Protein AF-A0A349WDA1-F1 (afdb_monomer_lite)

pLDDT: mean 86.23, std 18.0, range [32.66, 98.5]

Structure (mmCIF, N/CA/C/O backbone):
data_AF-A0A349WDA1-F1
#
_entry.id   AF-A0A349WDA1-F1
#
loop_
_atom_site.group_PDB
_atom_site.id
_atom_site.type_symbol
_atom_site.label_atom_id
_atom_site.label_alt_id
_atom_site.label_comp_id
_atom_site.label_asym_id
_atom_site.label_entity_id
_atom_site.label_seq_id
_atom_site.pdbx_PDB_ins_code
_atom_site.Cartn_x
_atom_site.Cartn_y
_atom_site.Cartn_z
_atom_site.occupancy
_atom_site.B_iso_or_equiv
_atom_site.auth_seq_id
_atom_site.auth_comp_id
_atom_site.auth_asym_id
_atom_site.auth_atom_id
_atom_site.pdbx_PDB_model_num
ATOM 1 N N . LEU A 1 1 ? 15.935 2.882 6.895 1.00 59.91 1 LEU A N 1
ATOM 2 C CA . LEU A 1 1 ? 15.513 3.673 8.078 1.00 59.91 1 LEU A CA 1
ATOM 3 C C . LEU A 1 1 ? 14.303 4.567 7.780 1.00 59.91 1 LEU A C 1
ATOM 5 O O . LEU A 1 1 ? 13.307 4.404 8.461 1.00 59.91 1 LEU A O 1
ATOM 9 N N . ARG A 1 2 ? 14.314 5.418 6.739 1.00 85.56 2 ARG A N 1
ATOM 10 C CA . ARG A 1 2 ? 13.204 6.365 6.470 1.00 85.56 2 ARG A CA 1
ATOM 11 C C . ARG A 1 2 ? 11.835 5.731 6.160 1.00 85.56 2 ARG A C 1
ATOM 13 O O . ARG A 1 2 ? 10.860 6.127 6.776 1.00 85.56 2 ARG A O 1
ATOM 20 N N . ALA A 1 3 ? 11.764 4.708 5.302 1.00 89.81 3 ALA A N 1
ATOM 21 C CA . ALA A 1 3 ? 10.485 4.066 4.950 1.00 89.81 3 ALA A CA 1
ATOM 22 C C . ALA A 1 3 ? 9.739 3.473 6.162 1.00 89.81 3 ALA A C 1
ATOM 24 O O . ALA A 1 3 ? 8.519 3.549 6.237 1.00 89.81 3 ALA A O 1
ATOM 25 N N . ALA A 1 4 ? 10.474 2.926 7.137 1.00 92.00 4 ALA A N 1
ATOM 26 C CA . ALA A 1 4 ? 9.880 2.438 8.380 1.00 92.00 4 ALA A CA 1
ATOM 27 C C . ALA A 1 4 ? 9.304 3.593 9.214 1.00 92.00 4 ALA A C 1
ATOM 29 O O . ALA A 1 4 ? 8.180 3.498 9.686 1.00 92.00 4 ALA A O 1
ATOM 30 N N . THR A 1 5 ? 10.037 4.706 9.341 1.00 94.50 5 THR A N 1
ATOM 31 C CA . THR A 1 5 ? 9.543 5.920 10.008 1.00 94.50 5 THR A CA 1
ATOM 32 C C . THR A 1 5 ? 8.278 6.458 9.341 1.00 94.50 5 THR A C 1
ATOM 34 O O . THR A 1 5 ? 7.326 6.807 10.032 1.00 94.50 5 THR A O 1
ATOM 37 N N . ASP A 1 6 ? 8.247 6.498 8.012 1.00 95.56 6 ASP A N 1
ATOM 38 C CA . ASP A 1 6 ? 7.094 6.978 7.254 1.00 95.56 6 ASP A CA 1
ATOM 39 C C . ASP A 1 6 ? 5.882 6.049 7.392 1.00 95.56 6 ASP A C 1
ATOM 41 O O . ASP A 1 6 ? 4.778 6.531 7.636 1.00 95.56 6 ASP A O 1
ATOM 45 N N . LEU A 1 7 ? 6.084 4.727 7.349 1.00 96.25 7 LEU A N 1
ATOM 46 C CA . LEU A 1 7 ? 5.030 3.758 7.654 1.00 96.25 7 LEU A CA 1
ATOM 47 C C . LEU A 1 7 ? 4.471 3.960 9.068 1.00 96.25 7 LEU A C 1
ATOM 49 O O . LEU A 1 7 ? 3.258 4.016 9.243 1.00 96.25 7 LEU A O 1
ATOM 53 N N . THR A 1 8 ? 5.337 4.127 10.071 1.00 96.44 8 THR A N 1
ATOM 54 C CA . THR A 1 8 ? 4.906 4.391 11.450 1.00 96.44 8 THR A CA 1
ATOM 55 C C . THR A 1 8 ? 4.069 5.665 11.543 1.00 96.44 8 THR A C 1
ATOM 57 O O . THR A 1 8 ? 3.022 5.659 12.182 1.00 96.44 8 THR A O 1
ATOM 60 N N . ARG A 1 9 ? 4.484 6.751 10.881 1.00 96.62 9 ARG A N 1
ATOM 61 C CA . ARG A 1 9 ? 3.733 8.018 10.866 1.00 96.62 9 ARG A CA 1
ATOM 62 C C . ARG A 1 9 ? 2.354 7.857 10.229 1.00 96.62 9 ARG A C 1
ATOM 64 O O . ARG A 1 9 ? 1.383 8.370 10.779 1.00 96.62 9 ARG A O 1
ATOM 71 N N . ILE A 1 10 ? 2.267 7.115 9.123 1.00 97.25 10 ILE A N 1
ATOM 72 C CA . ILE A 1 10 ? 0.991 6.784 8.474 1.00 97.25 10 ILE A CA 1
ATOM 73 C C . ILE A 1 10 ? 0.090 6.025 9.454 1.00 97.25 10 ILE A C 1
ATOM 75 O O . ILE A 1 10 ? -1.030 6.453 9.704 1.00 97.25 10 ILE A O 1
ATOM 79 N N . LEU A 1 11 ? 0.586 4.948 10.069 1.00 96.62 11 LEU A N 1
ATOM 80 C CA . LEU A 1 11 ? -0.205 4.142 11.005 1.00 96.62 11 LEU A CA 1
ATOM 81 C C . LEU A 1 11 ? -0.662 4.941 12.236 1.00 96.62 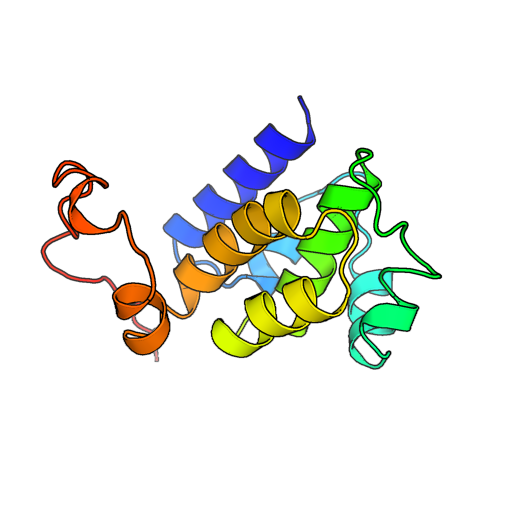11 LEU A C 1
ATOM 83 O O . LEU A 1 11 ? -1.770 4.723 12.715 1.00 96.62 11 LEU A O 1
ATOM 87 N N . ILE A 1 12 ? 0.142 5.897 12.716 1.00 96.06 12 ILE A N 1
ATOM 88 C CA . ILE A 1 12 ? -0.257 6.806 13.801 1.00 96.06 12 ILE A CA 1
ATOM 89 C C . ILE A 1 12 ? -1.432 7.695 13.371 1.00 96.06 12 ILE A C 1
ATOM 91 O O . ILE A 1 12 ? -2.411 7.784 14.109 1.00 96.06 12 ILE A O 1
ATOM 95 N N . HIS A 1 13 ? -1.380 8.314 12.186 1.00 95.69 13 HIS A N 1
ATOM 96 C CA . HIS A 1 13 ? -2.502 9.116 11.671 1.00 95.69 13 HIS A CA 1
ATOM 97 C C . HIS A 1 13 ? -3.787 8.284 11.568 1.00 95.69 13 HIS A C 1
ATOM 99 O O . HIS A 1 13 ? -4.834 8.689 12.068 1.00 95.69 13 HIS A O 1
ATOM 105 N N . LEU A 1 14 ? -3.684 7.076 11.012 1.00 95.81 14 LEU A N 1
ATOM 106 C CA . LEU A 1 14 ? -4.819 6.163 10.866 1.00 95.81 14 LEU A CA 1
ATOM 107 C C . LEU A 1 14 ? -5.379 5.718 12.222 1.00 95.81 14 LEU A C 1
ATOM 109 O O . LEU A 1 14 ? -6.591 5.633 12.393 1.00 95.81 14 LEU A O 1
ATOM 113 N N . SER A 1 15 ? -4.514 5.494 13.216 1.00 93.75 15 SER A N 1
ATOM 114 C CA . SER A 1 15 ? -4.948 5.161 14.580 1.00 93.75 15 SER A CA 1
ATOM 115 C C . SER A 1 15 ? -5.711 6.297 15.269 1.00 93.75 15 SER A C 1
ATOM 117 O O . SER A 1 15 ? -6.543 6.033 16.133 1.00 93.75 15 SER A O 1
ATOM 119 N N . ASN A 1 16 ? -5.478 7.545 14.849 1.00 92.94 16 ASN A N 1
ATOM 120 C CA . ASN A 1 16 ? -6.207 8.723 15.320 1.00 92.94 16 ASN A CA 1
ATOM 121 C C . ASN A 1 16 ? -7.510 8.974 14.538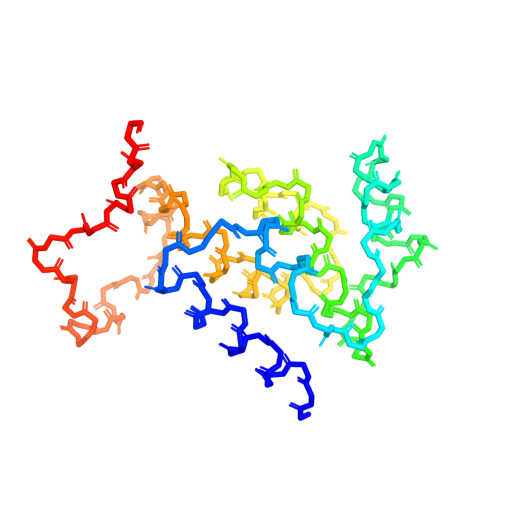 1.00 92.94 16 ASN A C 1
ATOM 123 O O . ASN A 1 16 ? -8.206 9.949 14.811 1.00 92.94 16 ASN A O 1
ATOM 127 N N . GLY A 1 17 ? -7.851 8.098 13.587 1.00 90.75 17 GLY A N 1
ATOM 128 C CA . GLY A 1 17 ? -9.094 8.141 12.823 1.00 90.75 17 GLY A CA 1
ATOM 129 C C . GLY A 1 17 ? -9.038 8.926 11.516 1.00 90.75 17 GLY A C 1
ATOM 130 O O . GLY A 1 17 ? -10.086 9.118 10.907 1.00 90.75 17 GLY A O 1
ATOM 131 N N . SER A 1 18 ? -7.855 9.360 11.071 1.00 94.94 18 SER A N 1
ATOM 132 C CA . SER A 1 18 ? -7.695 9.949 9.738 1.00 94.94 18 SER A CA 1
ATOM 133 C C . SER A 1 18 ? -7.929 8.909 8.642 1.00 94.94 18 SER A C 1
ATOM 135 O O . SER A 1 18 ? -7.569 7.739 8.784 1.00 94.94 18 SER A O 1
ATOM 137 N N . GLU A 1 19 ? -8.470 9.350 7.510 1.00 96.31 19 GLU A N 1
ATOM 138 C CA . GLU A 1 19 ? -8.630 8.499 6.329 1.00 96.31 19 GLU A CA 1
ATOM 139 C C . GLU A 1 19 ? -7.273 8.286 5.631 1.00 96.31 19 GLU A C 1
ATOM 141 O O . GLU A 1 19 ? -6.359 9.114 5.725 1.00 96.31 19 GLU A O 1
ATOM 146 N N . ILE A 1 20 ? -7.114 7.194 4.876 1.00 97.38 20 ILE A N 1
ATOM 147 C CA . ILE A 1 20 ? -5.843 6.862 4.201 1.00 97.38 20 ILE A CA 1
ATOM 148 C C . ILE A 1 20 ? -5.384 7.967 3.248 1.00 97.38 20 ILE A C 1
ATOM 150 O O . ILE A 1 20 ? -4.228 8.392 3.292 1.00 97.38 20 ILE A O 1
ATOM 154 N N . ARG A 1 21 ? -6.272 8.456 2.375 1.00 96.44 21 ARG A N 1
ATOM 155 C CA . ARG A 1 21 ? -5.907 9.474 1.373 1.00 96.44 21 ARG A CA 1
ATOM 156 C C . ARG A 1 21 ? -5.588 10.827 2.001 1.00 96.44 21 ARG A C 1
ATOM 158 O O . ARG A 1 21 ? -4.720 11.531 1.486 1.00 96.44 21 ARG A O 1
ATOM 165 N N . GLU A 1 22 ? -6.261 11.165 3.095 1.00 96.19 22 GLU A N 1
ATOM 166 C CA . GLU A 1 22 ? -5.975 12.350 3.907 1.00 96.19 22 GLU A CA 1
ATOM 167 C C . GLU A 1 22 ? -4.599 12.216 4.568 1.00 96.19 22 GLU A C 1
ATOM 169 O O . GLU A 1 22 ? -3.722 13.041 4.333 1.00 96.19 22 GLU A O 1
ATOM 174 N N . SER A 1 23 ? -4.344 11.096 5.248 1.00 96.19 23 SER A N 1
ATOM 175 C CA . SER A 1 23 ? -3.063 10.810 5.908 1.00 96.19 23 SER A CA 1
ATOM 176 C C . SER A 1 23 ? -1.876 10.893 4.944 1.00 96.19 23 SER A C 1
ATOM 178 O O . SER A 1 23 ? -0.850 11.490 5.262 1.00 96.19 23 SER A O 1
ATOM 180 N N . LEU A 1 24 ? -2.007 10.330 3.737 1.00 95.62 24 LEU A N 1
ATOM 181 C CA . LEU A 1 24 ? -0.971 10.433 2.703 1.00 95.62 24 LEU A CA 1
ATOM 182 C C . LEU A 1 24 ? -0.827 11.853 2.141 1.00 95.62 24 LEU A C 1
ATOM 184 O O . LEU A 1 24 ? 0.237 12.182 1.618 1.00 95.62 24 LEU A O 1
ATOM 188 N N . SER A 1 25 ? -1.881 12.669 2.214 1.00 94.81 25 SER A N 1
ATOM 189 C CA . SER A 1 25 ? -1.861 14.055 1.748 1.00 94.81 25 SER A CA 1
ATOM 190 C C . SER A 1 25 ? -1.194 15.004 2.738 1.00 94.81 25 SER A C 1
ATOM 192 O O . SER A 1 25 ? -0.442 15.883 2.317 1.00 94.81 25 SER A O 1
ATOM 194 N N . ASP A 1 26 ? -1.424 14.788 4.030 1.00 94.62 26 ASP A N 1
ATOM 195 C CA . ASP A 1 26 ? -0.905 15.637 5.104 1.00 94.62 26 ASP A CA 1
ATOM 196 C C . ASP A 1 26 ? 0.547 15.311 5.456 1.00 94.62 26 ASP A C 1
ATOM 198 O O . ASP A 1 26 ? 1.330 16.174 5.866 1.00 94.62 26 ASP A O 1
ATOM 202 N N . LEU A 1 27 ? 0.939 14.047 5.292 1.00 93.88 27 LEU A N 1
ATOM 203 C CA . LEU A 1 27 ? 2.298 13.617 5.563 1.00 93.88 27 LEU A CA 1
ATOM 204 C C . LEU A 1 27 ? 3.232 14.003 4.413 1.00 93.88 27 LEU A C 1
ATOM 206 O O . LEU A 1 27 ? 3.090 13.572 3.272 1.00 93.88 27 LEU A O 1
ATOM 210 N N . SER A 1 28 ? 4.291 14.743 4.745 1.00 90.44 28 SER A N 1
ATOM 211 C CA . SER A 1 28 ? 5.450 14.857 3.858 1.00 90.44 28 SER A CA 1
ATOM 212 C C . SER A 1 28 ? 6.198 13.521 3.833 1.00 90.44 28 SER A C 1
ATOM 214 O O . SER A 1 28 ? 6.865 13.155 4.811 1.00 90.44 28 SER A O 1
ATOM 216 N N . LEU A 1 29 ? 6.030 12.795 2.724 1.00 91.25 29 LEU A N 1
ATOM 217 C CA . LEU A 1 29 ? 6.618 11.486 2.438 1.00 91.25 29 LEU A CA 1
ATOM 218 C C . LEU A 1 29 ? 7.656 11.629 1.306 1.00 91.25 29 LEU A C 1
ATOM 220 O O . LEU A 1 29 ? 7.288 11.703 0.128 1.00 91.25 29 LEU A O 1
ATOM 224 N N . PRO A 1 30 ? 8.963 11.707 1.617 1.00 87.81 30 PRO A N 1
ATOM 225 C CA . PRO A 1 30 ? 10.001 11.895 0.608 1.00 87.81 30 PRO A CA 1
ATOM 226 C C . PRO A 1 30 ? 9.971 10.811 -0.478 1.00 87.81 30 PRO A C 1
ATOM 228 O O . PRO A 1 30 ? 9.931 9.619 -0.187 1.00 87.81 30 PRO A O 1
ATOM 231 N N . GLY A 1 31 ? 10.020 11.225 -1.746 1.00 86.88 31 GLY A N 1
ATOM 232 C CA . GLY A 1 31 ? 9.958 10.310 -2.893 1.00 86.88 31 GLY A CA 1
ATOM 233 C C . GLY A 1 31 ? 8.539 9.898 -3.304 1.00 86.88 31 GLY A C 1
ATOM 234 O O . GLY A 1 31 ? 8.368 9.285 -4.357 1.00 86.88 31 GLY A O 1
ATOM 235 N N . VAL A 1 32 ? 7.515 10.296 -2.545 1.00 91.81 32 VAL A N 1
ATOM 236 C CA . VAL A 1 32 ? 6.107 10.055 -2.869 1.00 91.81 32 VAL A CA 1
ATOM 237 C C . VAL A 1 32 ? 5.494 11.331 -3.430 1.00 91.81 32 VAL A C 1
ATOM 239 O O . VAL A 1 32 ? 5.574 12.402 -2.839 1.00 91.81 32 VAL A O 1
ATOM 242 N N . SER A 1 33 ? 4.871 11.229 -4.602 1.00 94.31 33 SER A N 1
ATOM 243 C CA . SER A 1 33 ? 4.181 12.353 -5.236 1.00 94.31 33 SER A CA 1
ATOM 244 C C . SER A 1 33 ? 2.706 12.023 -5.403 1.00 94.31 33 SER A C 1
ATOM 246 O O . SER A 1 33 ? 2.347 11.208 -6.251 1.00 94.31 33 SER A O 1
ATOM 248 N N . LEU A 1 34 ? 1.841 12.709 -4.656 1.00 94.56 34 LEU A N 1
ATOM 249 C CA . LEU A 1 34 ? 0.385 12.534 -4.739 1.00 94.56 34 LEU A CA 1
ATOM 250 C C . LEU A 1 34 ? -0.156 12.792 -6.143 1.00 94.56 34 LEU A C 1
ATOM 252 O O . LEU A 1 34 ? -1.056 12.100 -6.609 1.00 94.56 34 LEU A O 1
ATOM 256 N N . LYS A 1 35 ? 0.439 13.752 -6.861 1.00 95.25 35 LYS A N 1
ATOM 257 C CA . LYS A 1 35 ? 0.099 14.017 -8.262 1.00 95.25 35 LYS A CA 1
ATOM 258 C C . LYS A 1 35 ? 0.375 12.797 -9.147 1.00 95.25 35 LYS A C 1
ATOM 260 O O . LYS A 1 35 ? -0.424 12.506 -10.033 1.00 95.25 35 LYS A O 1
ATOM 265 N N . LYS A 1 36 ? 1.482 12.078 -8.910 1.00 95.56 36 LYS A N 1
ATOM 266 C CA . LYS A 1 36 ? 1.772 10.820 -9.614 1.00 95.56 36 LYS A CA 1
ATOM 267 C C . LYS A 1 36 ? 0.785 9.726 -9.208 1.00 95.56 36 LYS A C 1
ATOM 269 O O . LYS A 1 36 ? 0.231 9.104 -10.103 1.00 95.56 36 LYS A O 1
ATOM 274 N N . LEU A 1 37 ? 0.510 9.554 -7.912 1.00 96.38 37 LEU A N 1
ATOM 275 C CA . LEU A 1 37 ? -0.436 8.539 -7.426 1.00 96.38 37 LEU A CA 1
ATOM 276 C C . LEU A 1 37 ? -1.833 8.709 -8.042 1.00 96.38 37 LEU A C 1
ATOM 278 O O . LEU A 1 37 ? -2.351 7.766 -8.630 1.00 96.38 37 LEU A O 1
ATOM 282 N N . ARG A 1 38 ? -2.380 9.933 -8.031 1.00 96.62 38 ARG A N 1
ATOM 283 C CA . ARG A 1 38 ? -3.660 10.261 -8.689 1.00 96.62 38 ARG A CA 1
ATOM 284 C C . ARG A 1 38 ? -3.637 9.983 -10.190 1.00 96.62 38 ARG A C 1
ATOM 286 O O . ARG A 1 38 ? -4.596 9.463 -10.742 1.00 96.62 38 ARG A O 1
ATOM 293 N N . LYS A 1 39 ? -2.534 10.316 -10.871 1.00 96.94 39 LYS A N 1
ATOM 294 C CA . LYS A 1 39 ? -2.390 10.038 -12.309 1.00 96.94 39 LYS A CA 1
ATOM 295 C C . LYS A 1 39 ? -2.356 8.532 -12.596 1.00 96.94 39 LYS A C 1
ATOM 297 O O . LYS A 1 39 ? -2.878 8.093 -13.613 1.00 96.94 39 LYS A O 1
ATOM 302 N N . TRP A 1 40 ? -1.708 7.758 -11.733 1.00 97.44 40 TRP A N 1
ATOM 303 C CA . TRP A 1 40 ? -1.547 6.313 -11.877 1.00 97.44 40 TRP A CA 1
ATOM 304 C C . TRP A 1 40 ? -2.786 5.511 -11.477 1.00 97.44 40 TRP A C 1
ATOM 306 O O . TRP A 1 40 ? -2.896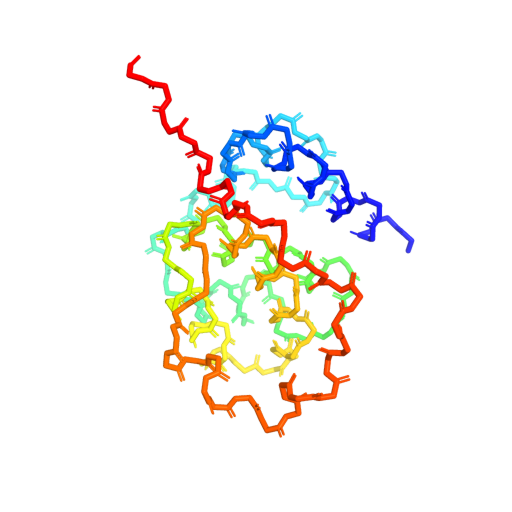 4.349 -11.855 1.00 97.44 40 TRP A O 1
ATOM 316 N N . GLU A 1 41 ? -3.723 6.119 -10.754 1.00 95.06 41 GLU A N 1
ATOM 317 C CA . GLU A 1 41 ? -4.989 5.506 -10.340 1.00 95.06 41 GLU A CA 1
ATOM 318 C C . GLU A 1 41 ? -5.788 4.946 -11.526 1.00 95.06 41 GLU A C 1
ATOM 320 O O . GLU A 1 41 ? -6.368 3.872 -11.423 1.00 95.06 41 GLU A O 1
ATOM 325 N N . GLN A 1 42 ? -5.736 5.628 -12.674 1.00 94.88 42 GLN A N 1
ATOM 326 C CA . GLN A 1 42 ? -6.429 5.238 -13.909 1.00 94.88 42 GLN A CA 1
ATOM 327 C C . GLN A 1 42 ? -5.629 4.268 -14.793 1.00 94.88 42 GLN A C 1
ATOM 329 O O . GLN A 1 42 ? -6.079 3.905 -15.876 1.00 94.88 42 GLN A O 1
ATOM 334 N N . LEU A 1 43 ? -4.417 3.890 -14.383 1.00 97.31 43 LEU A N 1
ATOM 335 C CA . LEU A 1 43 ? -3.571 2.968 -15.136 1.00 97.31 43 LEU A CA 1
ATOM 336 C C . LEU A 1 43 ? -3.697 1.546 -14.593 1.00 97.31 43 LEU A C 1
ATOM 338 O O . LEU A 1 43 ? -3.959 1.338 -13.405 1.00 97.31 43 LEU A O 1
ATOM 342 N N . GLU A 1 44 ? -3.427 0.577 -15.463 1.00 97.31 44 GLU A N 1
ATOM 343 C CA . GLU A 1 44 ? -3.273 -0.826 -15.088 1.00 97.31 44 GLU A CA 1
ATOM 344 C C . GLU A 1 44 ? -2.141 -1.012 -14.073 1.00 97.31 44 GLU A C 1
ATOM 346 O O . GLU A 1 44 ? -1.068 -0.408 -14.189 1.00 97.31 44 GLU A O 1
ATOM 351 N N . ASP A 1 45 ? -2.357 -1.897 -13.098 1.00 97.62 45 ASP A N 1
ATOM 352 C CA . ASP A 1 45 ? -1.436 -2.071 -11.967 1.00 97.62 45 ASP A CA 1
ATOM 353 C C . ASP A 1 45 ? -0.025 -2.448 -12.432 1.00 97.62 45 ASP A C 1
ATOM 355 O O . ASP A 1 45 ? 0.962 -1.936 -11.907 1.00 97.62 45 ASP A O 1
ATOM 359 N N . ARG A 1 46 ? 0.075 -3.297 -13.463 1.00 95.31 46 ARG A N 1
ATOM 360 C CA . ARG A 1 46 ? 1.353 -3.752 -14.029 1.00 95.31 46 ARG A CA 1
ATOM 361 C C . ARG A 1 46 ? 2.072 -2.677 -14.848 1.00 95.31 46 ARG A C 1
ATOM 363 O O . ARG A 1 46 ? 3.295 -2.680 -14.930 1.00 95.31 46 ARG A O 1
ATOM 370 N N . THR A 1 47 ? 1.327 -1.733 -15.421 1.00 96.25 47 THR A N 1
ATOM 371 C CA . THR A 1 47 ? 1.921 -0.567 -16.086 1.00 96.25 47 THR A CA 1
ATOM 372 C C . THR A 1 47 ? 2.550 0.374 -15.063 1.00 96.25 47 THR A C 1
ATOM 374 O O . THR A 1 47 ? 3.571 1.006 -15.333 1.00 96.25 47 THR A O 1
ATOM 377 N N . VAL A 1 48 ? 1.963 0.486 -13.871 1.00 96.56 48 VAL A N 1
ATOM 378 C CA . VAL A 1 48 ? 2.523 1.319 -12.803 1.00 96.56 48 VAL A CA 1
ATOM 379 C C . VAL A 1 48 ? 3.674 0.596 -12.114 1.00 96.56 48 VAL A C 1
ATOM 381 O O . VAL A 1 48 ? 4.787 1.115 -12.078 1.00 96.56 48 VAL A O 1
ATOM 384 N N . VAL A 1 49 ? 3.433 -0.609 -11.609 1.00 94.94 49 VAL A N 1
ATOM 385 C CA . VAL A 1 49 ? 4.426 -1.440 -10.927 1.00 94.94 49 VAL A CA 1
ATOM 386 C C . VAL A 1 49 ? 4.897 -2.523 -11.898 1.00 94.94 49 VAL A C 1
ATOM 388 O O . VAL A 1 49 ? 4.219 -3.520 -12.129 1.00 94.94 49 VAL A O 1
ATOM 391 N N . GLY A 1 50 ? 6.062 -2.291 -12.491 1.00 91.81 50 GLY A N 1
ATOM 392 C CA . GLY A 1 50 ? 6.604 -3.018 -13.634 1.00 91.81 50 GLY A CA 1
ATOM 393 C C . GLY A 1 50 ? 7.339 -2.051 -14.558 1.00 91.81 50 GLY A C 1
ATOM 394 O O . GLY A 1 50 ? 8.558 -2.141 -14.681 1.00 91.81 50 GLY A O 1
ATOM 395 N N . ASP A 1 51 ? 6.611 -1.077 -15.119 1.00 92.31 51 ASP A N 1
ATOM 396 C CA . ASP A 1 51 ? 7.182 -0.132 -16.093 1.00 92.31 51 ASP A CA 1
ATOM 397 C C . ASP A 1 51 ? 7.536 1.241 -15.500 1.00 92.31 51 ASP A C 1
ATOM 399 O O . ASP A 1 51 ? 8.505 1.867 -15.927 1.00 92.31 51 ASP A O 1
ATOM 403 N N . LYS A 1 52 ? 6.719 1.781 -14.578 1.00 92.44 52 LYS A N 1
ATOM 404 C CA . LYS A 1 52 ? 6.938 3.126 -13.994 1.00 92.44 52 LYS A CA 1
ATOM 405 C C . LYS A 1 52 ? 7.700 3.071 -12.674 1.00 92.44 52 LYS A C 1
ATOM 407 O O . LYS A 1 52 ? 8.493 3.967 -12.400 1.00 92.44 52 LYS A O 1
ATOM 412 N N . ILE A 1 53 ? 7.430 2.050 -11.869 1.00 91.94 53 ILE A N 1
ATOM 413 C CA . ILE A 1 53 ? 8.106 1.723 -10.615 1.00 91.94 53 ILE A CA 1
ATOM 414 C C . ILE A 1 53 ? 8.579 0.280 -10.740 1.00 91.94 53 ILE A C 1
ATOM 416 O O . ILE A 1 53 ? 7.813 -0.573 -11.187 1.00 91.94 53 ILE A O 1
ATOM 420 N N . SER A 1 54 ? 9.811 -0.012 -10.334 1.00 85.81 54 SER A N 1
ATOM 421 C CA . SER A 1 54 ? 10.307 -1.388 -10.338 1.00 85.81 54 SER A CA 1
ATOM 422 C C . SER A 1 54 ? 9.442 -2.301 -9.458 1.00 85.81 54 SER A C 1
ATOM 424 O O . SER A 1 54 ? 9.011 -1.916 -8.371 1.00 85.81 54 SER A O 1
ATOM 426 N N . SER A 1 55 ? 9.207 -3.537 -9.906 1.00 83.19 55 SER A N 1
ATOM 427 C CA . SER A 1 55 ? 8.538 -4.567 -9.098 1.00 83.19 55 SER A CA 1
ATOM 428 C C . SER A 1 55 ? 9.470 -5.234 -8.073 1.00 83.19 55 SER A C 1
ATOM 430 O O . SER A 1 55 ? 9.005 -6.072 -7.293 1.00 83.19 55 SER A O 1
ATOM 432 N N . ALA A 1 56 ? 10.762 -4.891 -8.083 1.00 81.94 56 ALA A N 1
ATOM 433 C CA . ALA A 1 56 ? 11.789 -5.456 -7.213 1.00 81.94 56 ALA A CA 1
ATOM 434 C C . ALA A 1 56 ? 11.763 -4.879 -5.782 1.00 81.94 56 ALA A C 1
ATOM 436 O O . ALA A 1 56 ? 11.097 -3.886 -5.493 1.00 81.94 56 ALA A O 1
ATOM 437 N N . CYS A 1 57 ? 12.541 -5.492 -4.887 1.00 77.88 57 CYS A N 1
ATOM 438 C CA . CYS A 1 57 ? 12.584 -5.186 -3.451 1.00 77.88 57 CYS A CA 1
ATOM 439 C C . CYS A 1 57 ? 13.254 -3.852 -3.076 1.00 77.88 57 CYS A C 1
ATOM 441 O O . CYS A 1 57 ? 13.328 -3.523 -1.890 1.00 77.88 57 CYS A O 1
ATOM 443 N N . TYR A 1 58 ? 13.832 -3.111 -4.022 1.00 80.38 58 TYR A N 1
ATOM 444 C CA . TYR A 1 58 ? 14.720 -2.000 -3.681 1.00 80.38 58 TYR A CA 1
ATOM 445 C C . TYR A 1 58 ? 13.950 -0.801 -3.132 1.00 80.38 58 TYR A C 1
ATOM 447 O O . TYR A 1 58 ? 13.004 -0.309 -3.743 1.00 80.38 58 TYR A O 1
ATOM 455 N N . LEU A 1 59 ? 14.389 -0.299 -1.979 1.00 79.19 59 LEU A N 1
ATOM 456 C CA . LEU A 1 59 ? 13.962 1.010 -1.504 1.00 79.19 59 LEU A CA 1
ATOM 457 C C . LEU A 1 59 ? 14.652 2.109 -2.326 1.00 79.19 59 LEU A C 1
ATOM 459 O O . LEU A 1 59 ? 15.821 1.952 -2.681 1.00 79.19 59 LEU A O 1
ATOM 463 N N . PRO A 1 60 ? 13.974 3.242 -2.573 1.00 83.75 60 PRO A N 1
ATOM 464 C CA . PRO A 1 60 ? 12.638 3.609 -2.079 1.00 83.75 60 PRO A CA 1
ATOM 465 C C . PRO A 1 60 ? 11.460 3.059 -2.911 1.00 83.75 60 PRO A C 1
ATOM 467 O O . PRO A 1 60 ? 10.311 3.175 -2.480 1.00 83.75 60 PRO A O 1
ATOM 470 N N . ASP A 1 61 ? 11.724 2.450 -4.066 1.00 85.56 61 ASP A N 1
ATOM 471 C CA . ASP A 1 61 ? 10.711 2.068 -5.059 1.00 85.56 61 ASP A CA 1
ATOM 472 C C . ASP A 1 61 ? 9.680 1.065 -4.531 1.00 85.56 61 ASP A C 1
ATOM 474 O O . ASP A 1 61 ? 8.483 1.238 -4.761 1.00 85.56 61 ASP A O 1
ATOM 478 N N . SER A 1 62 ? 10.101 0.061 -3.759 1.00 89.06 62 SER A N 1
ATOM 479 C CA . SER A 1 62 ? 9.189 -0.933 -3.177 1.00 89.06 62 SER A CA 1
ATOM 480 C C . SER A 1 62 ? 8.174 -0.310 -2.206 1.00 89.06 62 SER A C 1
ATOM 482 O O . SER A 1 62 ? 7.004 -0.712 -2.171 1.00 89.06 62 SER A O 1
ATOM 484 N N . PHE A 1 63 ? 8.576 0.730 -1.469 1.00 94.00 63 PHE A N 1
ATOM 485 C CA . PHE A 1 63 ? 7.676 1.480 -0.594 1.00 94.00 63 PHE A CA 1
ATOM 486 C C . PHE A 1 63 ? 6.721 2.365 -1.403 1.00 94.00 63 PHE A C 1
ATOM 488 O O . PHE A 1 63 ? 5.518 2.344 -1.153 1.00 94.00 63 PHE A O 1
ATOM 495 N N . LEU A 1 64 ? 7.213 3.060 -2.436 1.00 95.00 64 LEU A N 1
ATOM 496 C CA . LEU A 1 64 ? 6.359 3.838 -3.341 1.00 95.00 64 LEU A CA 1
ATOM 497 C C . LEU A 1 64 ? 5.320 2.957 -4.056 1.00 95.00 64 LEU A C 1
ATOM 499 O O . LEU A 1 64 ? 4.154 3.338 -4.143 1.00 95.00 64 LEU A O 1
ATOM 503 N N . ALA A 1 65 ? 5.715 1.768 -4.519 1.00 95.81 65 ALA A N 1
ATOM 504 C CA . ALA A 1 65 ? 4.805 0.790 -5.112 1.00 95.81 65 ALA A CA 1
ATOM 505 C C . ALA A 1 65 ? 3.728 0.337 -4.114 1.00 95.81 65 ALA A C 1
ATOM 507 O O . ALA A 1 65 ? 2.565 0.203 -4.485 1.00 95.81 65 ALA A O 1
ATOM 508 N N . SER A 1 66 ? 4.087 0.156 -2.840 1.00 97.00 66 SER A N 1
ATOM 509 C CA . SER A 1 66 ? 3.114 -0.155 -1.783 1.00 97.00 66 SER A CA 1
ATOM 510 C C . SER A 1 66 ? 2.100 0.978 -1.614 1.00 97.00 66 SER A C 1
ATOM 512 O O . SER A 1 66 ? 0.895 0.736 -1.614 1.00 97.00 66 SER A O 1
ATOM 514 N N . LEU A 1 67 ? 2.577 2.225 -1.545 1.00 97.50 67 LEU A N 1
ATOM 515 C CA . LEU A 1 67 ? 1.720 3.403 -1.400 1.00 97.50 67 LEU A CA 1
ATOM 516 C C . LEU A 1 67 ? 0.829 3.659 -2.622 1.00 97.50 67 LEU A C 1
ATOM 518 O O . LEU A 1 67 ? -0.251 4.223 -2.475 1.00 97.50 67 LEU A O 1
ATOM 522 N N . TYR A 1 68 ? 1.230 3.209 -3.813 1.00 97.88 68 TYR A N 1
ATOM 523 C CA . TYR A 1 68 ? 0.360 3.208 -4.988 1.00 97.88 68 TYR A CA 1
ATOM 524 C C . TYR A 1 68 ? -0.868 2.310 -4.801 1.00 97.88 68 TYR A C 1
ATOM 526 O O . TYR A 1 68 ? -1.989 2.780 -4.996 1.00 97.88 68 TYR A O 1
ATOM 534 N N . PHE A 1 69 ? -0.683 1.056 -4.380 1.00 98.31 69 PHE A N 1
ATOM 535 C CA . PHE A 1 69 ? -1.810 0.151 -4.128 1.00 98.31 69 PHE A CA 1
ATOM 536 C C . PHE A 1 69 ? -2.691 0.650 -2.985 1.00 98.31 69 PHE A C 1
ATOM 538 O O . PHE A 1 69 ? -3.911 0.636 -3.114 1.00 98.31 69 PHE A O 1
ATOM 545 N N . VAL A 1 70 ? -2.074 1.151 -1.909 1.00 98.25 70 VAL A N 1
ATOM 546 C CA . VAL A 1 70 ? -2.783 1.792 -0.793 1.00 98.25 70 VAL A CA 1
ATOM 547 C C . VAL A 1 70 ? -3.630 2.963 -1.284 1.00 98.25 70 VAL A C 1
ATOM 549 O O . VAL A 1 70 ? -4.782 3.073 -0.897 1.00 98.25 70 VAL A O 1
ATOM 552 N N . TRP A 1 71 ? -3.092 3.829 -2.147 1.00 98.25 71 TRP A N 1
ATOM 553 C CA . TRP A 1 71 ? -3.838 4.964 -2.690 1.00 98.25 71 TRP A CA 1
ATOM 554 C C . TRP A 1 71 ? -5.011 4.516 -3.566 1.00 98.25 71 TRP A C 1
ATOM 556 O O . TRP A 1 71 ? -6.133 5.009 -3.415 1.00 98.25 71 TRP A O 1
ATOM 566 N N . LYS A 1 72 ? -4.743 3.605 -4.505 1.00 98.44 72 LYS A N 1
ATOM 567 C CA . LYS A 1 72 ? -5.704 3.177 -5.526 1.00 98.44 72 LYS A CA 1
ATOM 568 C C . LYS A 1 72 ? -6.849 2.352 -4.937 1.00 98.44 72 LYS A C 1
ATOM 570 O O . LYS A 1 72 ? -7.984 2.549 -5.342 1.00 98.44 72 LYS A O 1
ATOM 575 N N . TYR A 1 73 ? -6.557 1.491 -3.967 1.00 98.50 73 TYR A N 1
ATOM 576 C CA . TYR A 1 73 ? -7.505 0.535 -3.384 1.00 98.50 73 TYR A CA 1
ATOM 577 C C . TYR A 1 73 ? -7.743 0.787 -1.886 1.00 98.50 73 TYR A C 1
ATOM 579 O O . TYR A 1 73 ? -7.948 -0.148 -1.117 1.00 98.50 73 TYR A O 1
ATOM 587 N N . HIS A 1 74 ? -7.669 2.051 -1.458 1.00 98.06 74 HIS A N 1
ATOM 588 C CA . HIS A 1 74 ? -7.748 2.462 -0.047 1.00 98.06 74 HIS A CA 1
ATOM 589 C C . HIS A 1 74 ? -8.995 1.970 0.708 1.00 98.06 74 HIS A C 1
ATOM 591 O O . HIS A 1 74 ? -8.967 1.826 1.926 1.00 98.06 74 HIS A O 1
ATOM 597 N N . ASP A 1 75 ? -10.076 1.713 -0.015 1.00 97.00 75 ASP A N 1
ATOM 598 C CA . ASP A 1 75 ? -11.406 1.363 0.466 1.00 97.00 75 ASP A CA 1
ATOM 599 C C . ASP A 1 75 ? -11.777 -0.108 0.207 1.00 97.00 75 ASP A C 1
ATOM 601 O O . ASP A 1 75 ? -12.849 -0.548 0.620 1.00 97.00 75 ASP A O 1
ATOM 605 N N . ASP A 1 76 ? -10.883 -0.896 -0.403 1.00 97.94 76 ASP A N 1
ATOM 606 C CA . ASP A 1 76 ? -11.085 -2.326 -0.655 1.00 97.94 76 ASP A CA 1
ATOM 607 C C . ASP A 1 76 ? -9.826 -3.138 -0.322 1.00 97.94 76 ASP A C 1
ATOM 609 O O . ASP A 1 76 ? -8.891 -3.270 -1.121 1.00 97.94 76 ASP A O 1
ATOM 613 N N . PHE A 1 77 ? -9.835 -3.757 0.865 1.00 98.00 77 PHE A N 1
ATOM 614 C CA . PHE A 1 77 ? -8.756 -4.632 1.320 1.00 98.00 77 PHE A CA 1
ATOM 615 C C . PHE A 1 77 ? -8.454 -5.767 0.343 1.00 98.00 77 PHE A C 1
ATOM 617 O O . PHE A 1 77 ? -7.287 -6.049 0.063 1.00 98.00 77 PHE A O 1
ATOM 624 N N . SER A 1 78 ? -9.494 -6.448 -0.149 1.00 97.50 78 SER A N 1
ATOM 625 C CA . SER A 1 78 ? -9.325 -7.639 -0.986 1.00 97.50 78 SER A CA 1
ATOM 626 C C . SER A 1 78 ? -8.662 -7.253 -2.292 1.00 97.50 78 SER A C 1
ATOM 628 O O . SER A 1 78 ? -7.682 -7.880 -2.699 1.00 97.50 78 SER A O 1
ATOM 630 N N . GLN A 1 79 ? -9.170 -6.196 -2.922 1.00 98.12 79 GLN A N 1
ATOM 631 C CA . GLN A 1 79 ? -8.624 -5.713 -4.172 1.00 98.12 79 GLN A CA 1
ATOM 632 C C . GLN A 1 79 ? -7.181 -5.236 -3.989 1.00 98.12 79 GLN A C 1
ATOM 634 O O . GLN A 1 79 ? -6.324 -5.629 -4.779 1.00 98.12 79 GLN A O 1
ATOM 639 N N . ALA A 1 80 ? -6.872 -4.503 -2.913 1.00 98.31 80 ALA A N 1
ATOM 640 C CA . ALA A 1 80 ? -5.518 -4.030 -2.627 1.00 98.31 80 ALA A CA 1
ATOM 641 C C . ALA A 1 80 ? -4.490 -5.176 -2.561 1.00 98.31 80 ALA A C 1
ATOM 643 O O . ALA A 1 80 ? -3.447 -5.131 -3.225 1.00 98.31 80 ALA A O 1
ATOM 644 N N . VAL A 1 81 ? -4.783 -6.232 -1.791 1.00 97.56 81 VAL A N 1
ATOM 645 C CA . VAL A 1 81 ? -3.845 -7.353 -1.613 1.00 97.56 81 VAL A CA 1
ATOM 646 C C . VAL A 1 81 ? -3.784 -8.267 -2.839 1.00 97.56 81 VAL A C 1
ATOM 648 O O . VAL A 1 81 ? -2.695 -8.718 -3.204 1.00 97.56 81 VAL A O 1
ATOM 651 N N . ILE A 1 82 ? -4.915 -8.504 -3.517 1.00 97.56 82 ILE A N 1
ATOM 652 C CA . ILE A 1 82 ? -4.978 -9.340 -4.726 1.00 97.56 82 ILE A CA 1
ATOM 653 C C . ILE A 1 82 ? -4.248 -8.663 -5.886 1.00 97.56 82 ILE A C 1
ATOM 655 O O . ILE A 1 82 ? -3.469 -9.320 -6.578 1.00 97.56 82 ILE A O 1
ATOM 659 N N . SER A 1 83 ? -4.456 -7.363 -6.098 1.00 98.06 83 SER A N 1
ATOM 660 C CA . SER A 1 83 ? -3.764 -6.602 -7.142 1.00 98.06 83 SER A CA 1
ATOM 661 C C . SER A 1 83 ? -2.250 -6.598 -6.937 1.00 98.06 83 SER A C 1
ATOM 663 O O . SER A 1 83 ? -1.500 -6.889 -7.871 1.00 98.06 83 SER A O 1
ATOM 665 N N . ASN A 1 84 ? -1.782 -6.382 -5.703 1.00 97.56 84 ASN A N 1
ATOM 666 C CA . ASN A 1 84 ? -0.359 -6.503 -5.383 1.00 97.56 84 ASN A CA 1
ATOM 667 C C . ASN A 1 84 ? 0.187 -7.914 -5.653 1.00 97.56 84 ASN A C 1
ATOM 669 O O . ASN A 1 84 ? 1.281 -8.057 -6.206 1.00 97.56 84 ASN A O 1
ATOM 673 N N . ALA A 1 85 ? -0.569 -8.955 -5.289 1.00 96.62 85 ALA A N 1
ATOM 674 C CA . ALA A 1 85 ? -0.170 -10.333 -5.543 1.00 96.62 85 ALA A CA 1
ATOM 675 C C . ALA A 1 85 ? -0.035 -10.614 -7.050 1.00 96.62 85 ALA A C 1
ATOM 677 O O . ALA A 1 85 ? 0.983 -11.167 -7.469 1.00 96.62 85 ALA A O 1
ATOM 678 N N . LYS A 1 86 ? -1.014 -10.173 -7.856 1.00 96.62 86 LYS A N 1
ATOM 679 C CA . LYS A 1 86 ? -1.068 -10.362 -9.318 1.00 96.62 86 LYS A CA 1
ATOM 680 C C . LYS A 1 86 ? 0.090 -9.706 -10.068 1.00 96.62 86 LYS A C 1
ATOM 682 O O . LYS A 1 86 ? 0.535 -10.252 -11.073 1.00 96.62 86 LYS A O 1
ATOM 687 N N . VAL A 1 87 ? 0.584 -8.561 -9.599 1.00 95.25 87 VAL A N 1
ATOM 688 C CA . VAL A 1 87 ? 1.732 -7.886 -10.229 1.00 95.25 87 VAL A CA 1
ATOM 689 C C . VAL A 1 87 ? 3.043 -8.669 -10.055 1.00 95.25 87 VAL A C 1
ATOM 691 O O . VAL A 1 87 ? 3.933 -8.571 -10.901 1.00 95.25 87 VAL A O 1
ATOM 694 N N . GLY A 1 88 ? 3.162 -9.492 -9.009 1.00 91.75 88 GLY A N 1
ATOM 695 C CA . GLY A 1 88 ? 4.343 -10.325 -8.776 1.00 91.75 88 GLY A CA 1
ATOM 696 C C . GLY A 1 88 ? 5.604 -9.524 -8.421 1.00 91.75 88 GLY A C 1
ATOM 697 O O . GLY A 1 88 ? 5.530 -8.399 -7.918 1.00 91.75 88 GLY A O 1
ATOM 698 N N . GLY A 1 89 ? 6.780 -10.119 -8.644 1.00 88.62 89 GLY A N 1
ATOM 699 C CA . GLY A 1 89 ? 8.049 -9.591 -8.132 1.00 88.62 89 GLY A CA 1
ATOM 700 C C . GLY A 1 89 ? 8.108 -9.709 -6.609 1.00 88.62 89 GLY A C 1
ATOM 701 O O . GLY A 1 89 ? 7.683 -10.720 -6.053 1.00 88.62 89 GLY A O 1
ATOM 702 N N . ASP A 1 90 ? 8.575 -8.667 -5.926 1.00 80.75 90 ASP A N 1
ATOM 703 C CA . ASP A 1 90 ? 8.599 -8.638 -4.462 1.00 80.75 90 ASP A CA 1
ATOM 704 C C . ASP A 1 90 ? 7.256 -8.216 -3.852 1.00 80.75 90 ASP A C 1
ATOM 706 O O . ASP A 1 90 ? 7.106 -7.156 -3.238 1.00 80.75 90 ASP A O 1
ATOM 710 N N . ASN A 1 91 ? 6.229 -9.031 -4.078 1.00 90.69 91 ASN A N 1
ATOM 711 C CA . ASN A 1 91 ? 4.881 -8.737 -3.603 1.00 90.69 91 ASN A CA 1
ATOM 712 C C . ASN A 1 91 ? 4.699 -9.010 -2.099 1.00 90.69 91 ASN A C 1
ATOM 714 O O . ASN A 1 91 ? 3.803 -8.418 -1.497 1.00 90.69 91 ASN A O 1
ATOM 718 N N . CYS A 1 92 ? 5.540 -9.846 -1.481 1.00 92.38 92 CYS A N 1
ATOM 719 C CA . CYS A 1 92 ? 5.422 -10.235 -0.076 1.00 92.38 92 CYS A CA 1
ATOM 720 C C . CYS A 1 92 ? 5.643 -9.042 0.859 1.00 92.38 92 CYS A C 1
ATOM 722 O O . CYS A 1 92 ? 4.772 -8.729 1.671 1.00 92.38 92 CYS A O 1
ATOM 724 N N . HIS A 1 93 ? 6.768 -8.333 0.715 1.00 91.69 93 HIS A N 1
ATOM 725 C CA . HIS A 1 93 ? 7.071 -7.172 1.557 1.00 91.69 93 HIS A CA 1
ATOM 726 C C . HIS A 1 93 ? 6.069 -6.037 1.331 1.00 91.69 93 HIS A C 1
ATOM 728 O O . HIS A 1 93 ? 5.570 -5.451 2.294 1.00 91.69 93 HIS A O 1
ATOM 734 N N . ARG A 1 94 ? 5.697 -5.779 0.066 1.00 94.31 94 ARG A N 1
ATOM 735 C CA . ARG A 1 94 ? 4.630 -4.820 -0.258 1.00 94.31 94 ARG A CA 1
ATOM 736 C C . ARG A 1 94 ? 3.303 -5.214 0.382 1.00 94.31 94 ARG A C 1
ATOM 738 O O . ARG A 1 94 ? 2.607 -4.355 0.907 1.00 94.31 94 ARG A O 1
ATOM 745 N N . GLY A 1 95 ? 2.976 -6.505 0.396 1.00 96.00 95 GLY A N 1
ATOM 746 C CA . GLY A 1 95 ? 1.757 -7.037 1.003 1.00 96.00 95 GLY A CA 1
ATOM 747 C C . GLY A 1 95 ? 1.647 -6.732 2.496 1.00 96.00 95 GLY A C 1
ATOM 748 O O . GLY A 1 95 ? 0.556 -6.424 2.962 1.00 96.00 95 GLY A O 1
ATOM 749 N N . VAL A 1 96 ? 2.765 -6.728 3.231 1.00 95.25 96 VAL A N 1
ATOM 750 C CA . VAL A 1 96 ? 2.790 -6.330 4.651 1.00 95.25 96 VAL A CA 1
ATOM 751 C C . VAL A 1 96 ? 2.443 -4.846 4.812 1.00 95.25 96 VAL A C 1
ATOM 753 O O . VAL A 1 96 ? 1.599 -4.487 5.634 1.00 95.25 96 VAL A O 1
ATOM 756 N N . VAL A 1 97 ? 3.046 -3.977 3.997 1.00 96.75 97 VAL A N 1
ATOM 757 C CA . VAL A 1 97 ? 2.792 -2.526 4.034 1.00 96.75 97 VAL A CA 1
ATOM 758 C C . VAL A 1 97 ? 1.352 -2.210 3.623 1.00 96.75 97 VAL A C 1
ATOM 760 O O . VAL A 1 97 ? 0.639 -1.523 4.346 1.00 96.75 97 VAL A O 1
ATOM 763 N N . ILE A 1 98 ? 0.898 -2.762 2.497 1.00 98.06 98 ILE A N 1
ATOM 764 C CA . ILE A 1 98 ? -0.464 -2.575 1.981 1.00 98.06 98 ILE A CA 1
ATOM 765 C C . ILE A 1 98 ? -1.488 -3.103 2.984 1.00 98.06 98 ILE A C 1
ATOM 767 O O . ILE A 1 98 ? -2.425 -2.393 3.333 1.00 98.06 98 ILE A O 1
ATOM 771 N N . GLY A 1 99 ? -1.293 -4.328 3.476 1.00 97.50 99 GLY A N 1
ATOM 772 C CA . GLY A 1 99 ? -2.215 -4.970 4.404 1.00 97.50 99 GLY A CA 1
ATOM 773 C C . GLY A 1 99 ? -2.350 -4.201 5.716 1.00 97.50 99 GLY A C 1
ATOM 774 O O . GLY A 1 99 ? -3.467 -3.973 6.162 1.00 97.50 99 GLY A O 1
ATOM 775 N N . SER A 1 100 ? -1.235 -3.756 6.307 1.00 97.12 100 SER A N 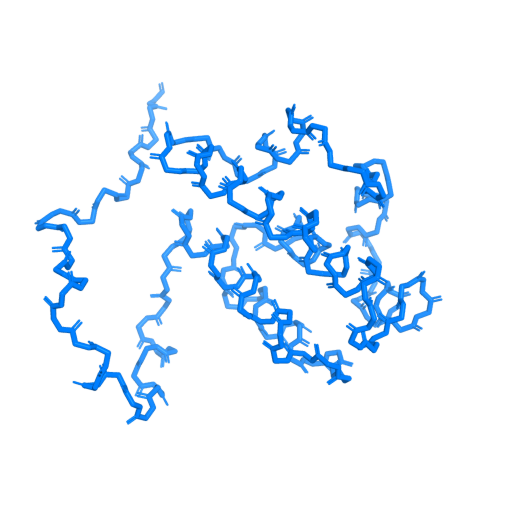1
ATOM 776 C CA . SER A 1 100 ? -1.261 -2.993 7.567 1.00 97.12 100 SER A CA 1
ATOM 777 C C . SER A 1 100 ? -1.976 -1.646 7.447 1.00 97.12 100 SER A C 1
ATOM 779 O O . SER A 1 100 ? -2.696 -1.270 8.368 1.00 97.12 100 SER A O 1
ATOM 781 N N . ILE A 1 101 ? -1.821 -0.946 6.319 1.00 98.19 101 ILE A N 1
ATOM 782 C CA . ILE A 1 101 ? -2.471 0.348 6.093 1.00 98.19 101 ILE A CA 1
ATOM 783 C C . ILE A 1 101 ? -3.944 0.170 5.710 1.00 98.19 101 ILE A C 1
ATOM 785 O O . ILE A 1 101 ? -4.814 0.768 6.325 1.00 98.19 101 ILE A O 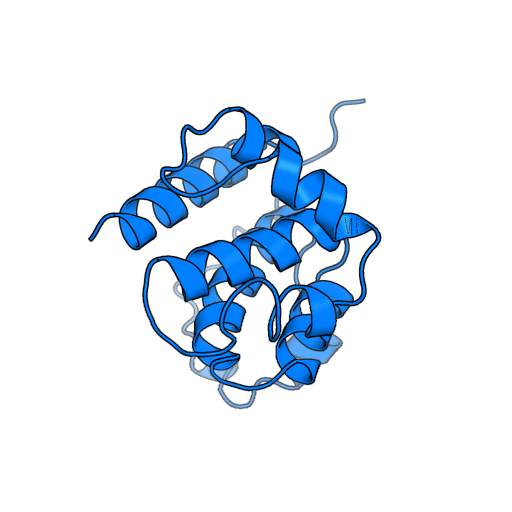1
ATOM 789 N N . VAL A 1 102 ? -4.261 -0.655 4.711 1.00 98.31 102 VAL A N 1
ATOM 790 C CA . VAL A 1 102 ? -5.643 -0.751 4.208 1.00 98.31 102 VAL A CA 1
ATOM 791 C C . VAL A 1 102 ? -6.566 -1.410 5.240 1.00 98.31 102 VAL A C 1
ATOM 793 O O . VAL A 1 102 ? -7.717 -0.991 5.392 1.00 98.31 102 VAL A O 1
ATOM 796 N N . ALA A 1 103 ? -6.067 -2.382 6.016 1.00 96.69 103 ALA A N 1
ATOM 797 C CA . ALA A 1 103 ? -6.857 -3.025 7.070 1.00 96.69 103 ALA A CA 1
ATOM 798 C C . ALA A 1 103 ? -7.272 -2.066 8.190 1.00 96.69 103 ALA A C 1
ATOM 800 O O . ALA A 1 103 ? -8.302 -2.310 8.816 1.00 96.69 103 ALA A O 1
ATOM 801 N N . SER A 1 104 ? -6.507 -1.000 8.464 1.00 94.94 104 SER A N 1
ATOM 802 C CA . SER A 1 104 ? -6.847 -0.077 9.555 1.00 94.94 104 SER A CA 1
ATOM 803 C C . SER A 1 104 ? -8.150 0.677 9.289 1.00 94.94 104 SER A C 1
ATOM 805 O O . SER A 1 104 ? -8.834 1.062 10.231 1.00 94.94 104 SER A O 1
ATOM 807 N N . GLN A 1 105 ? -8.495 0.869 8.014 1.00 93.88 105 GLN A N 1
ATOM 808 C CA . GLN A 1 105 ? -9.710 1.556 7.586 1.00 93.88 105 GLN A CA 1
ATOM 809 C C . GLN A 1 105 ? -10.832 0.577 7.215 1.00 93.88 105 GLN A C 1
ATOM 811 O O . GLN A 1 105 ? -11.988 0.781 7.574 1.00 93.88 105 GLN A O 1
ATOM 816 N N . THR A 1 106 ? -10.500 -0.495 6.497 1.00 95.19 106 THR A N 1
ATOM 817 C CA . THR A 1 106 ? -11.497 -1.394 5.882 1.00 95.19 106 THR A CA 1
ATOM 818 C C . THR A 1 106 ? -11.781 -2.656 6.701 1.00 95.19 106 THR A C 1
ATOM 820 O O . THR A 1 106 ? -12.792 -3.327 6.486 1.00 95.19 106 THR A O 1
ATOM 823 N N . GLY A 1 107 ? -10.904 -2.998 7.650 1.00 93.50 107 GLY A N 1
ATOM 824 C CA . GLY A 1 107 ? -10.867 -4.320 8.267 1.00 93.50 107 GLY A CA 1
ATOM 825 C C . GLY A 1 107 ? -10.349 -5.404 7.314 1.00 93.50 107 GLY A C 1
ATOM 826 O O . GLY A 1 107 ? -9.956 -5.145 6.180 1.00 93.50 107 GLY A O 1
ATOM 827 N N . ILE A 1 108 ? -10.326 -6.654 7.787 1.00 93.56 108 ILE A N 1
ATOM 828 C CA . ILE A 1 108 ? -9.866 -7.803 6.993 1.00 93.56 108 ILE A CA 1
ATOM 829 C C . ILE A 1 108 ? -11.050 -8.746 6.742 1.00 93.56 108 ILE A C 1
ATOM 831 O O . ILE A 1 108 ? -11.672 -9.209 7.704 1.00 93.56 108 ILE A O 1
ATOM 835 N N . PRO A 1 109 ? -11.350 -9.101 5.480 1.00 91.62 109 PRO A N 1
ATOM 836 C CA . PRO A 1 109 ? -12.367 -10.092 5.155 1.00 91.62 109 PRO A CA 1
ATOM 837 C C . PRO A 1 109 ? -12.107 -11.434 5.845 1.00 91.62 109 PRO A C 1
ATOM 839 O O . PRO A 1 109 ? -11.018 -12.008 5.751 1.00 91.62 109 PRO A O 1
ATOM 842 N N . SER A 1 110 ? -13.135 -12.001 6.484 1.00 88.75 110 SER A N 1
ATOM 843 C CA . SER A 1 110 ? -13.000 -13.258 7.233 1.00 88.75 110 SER A CA 1
ATOM 844 C C . SER A 1 110 ? -12.575 -14.445 6.364 1.00 88.75 110 SER A C 1
ATOM 846 O O . SER A 1 110 ? -11.978 -15.391 6.871 1.00 88.75 110 SER A O 1
ATOM 848 N N . SER A 1 111 ? -12.868 -14.421 5.060 1.00 89.81 111 SER A N 1
ATOM 849 C CA . SER A 1 111 ? -12.402 -15.436 4.106 1.00 89.81 111 SER A CA 1
ATOM 850 C C . SER A 1 111 ? -10.877 -15.495 4.020 1.00 89.81 111 SER A C 1
ATOM 852 O O . SER A 1 111 ? -10.317 -16.590 4.029 1.00 89.81 111 SER A O 1
ATOM 854 N N . LEU A 1 112 ? -10.211 -14.338 4.003 1.00 89.25 112 LEU A N 1
ATOM 855 C CA . LEU A 1 112 ? -8.752 -14.245 3.973 1.00 89.25 112 LEU A CA 1
ATOM 856 C C . LEU A 1 112 ? -8.144 -14.652 5.318 1.00 89.25 112 LEU A C 1
ATOM 858 O O . LEU A 1 112 ? -7.161 -15.389 5.337 1.00 89.25 112 LEU A O 1
ATOM 862 N N . LEU A 1 113 ? -8.774 -14.267 6.435 1.00 87.69 113 LEU A N 1
ATOM 863 C CA . LEU A 1 113 ? -8.344 -14.694 7.773 1.00 87.69 113 LEU A CA 1
ATOM 864 C C . LEU A 1 113 ? -8.397 -16.219 7.937 1.00 87.69 113 LEU A C 1
ATOM 866 O O . LEU A 1 113 ? -7.439 -16.815 8.421 1.00 87.69 113 LEU A O 1
ATOM 870 N N . ARG A 1 114 ? -9.474 -16.871 7.475 1.00 85.69 114 ARG A N 1
ATOM 871 C CA . ARG A 1 114 ? -9.601 -18.341 7.511 1.00 85.69 114 ARG A CA 1
ATOM 872 C C . ARG A 1 114 ? -8.529 -19.060 6.689 1.00 85.69 114 ARG A C 1
ATOM 874 O O . ARG A 1 114 ? -8.184 -20.195 7.000 1.00 85.69 114 ARG A O 1
ATOM 881 N N . GLY A 1 115 ? -8.015 -18.423 5.638 1.00 85.31 115 GLY A N 1
ATOM 882 C CA . GLY A 1 115 ? -6.946 -18.976 4.807 1.00 85.31 115 GLY A CA 1
ATOM 883 C C . GLY A 1 115 ? -5.558 -18.928 5.456 1.00 85.31 115 GLY A C 1
ATOM 884 O O . GLY A 1 115 ? -4.648 -19.618 4.991 1.00 85.31 115 GLY A O 1
ATOM 885 N N . LEU A 1 116 ? -5.370 -18.144 6.525 1.00 86.62 116 LEU A N 1
ATOM 886 C CA . LEU A 1 116 ? -4.061 -17.933 7.135 1.00 86.62 116 LEU A CA 1
ATOM 887 C C . LEU A 1 116 ? -3.679 -19.108 8.049 1.00 86.62 116 LEU A C 1
ATOM 889 O O . LEU A 1 116 ? -4.135 -19.224 9.182 1.00 86.62 116 LEU A O 1
ATOM 893 N N . LYS A 1 117 ? -2.784 -19.978 7.568 1.00 85.94 117 LYS A N 1
ATOM 894 C CA . LYS A 1 117 ? -2.402 -21.242 8.235 1.00 85.94 117 LYS A CA 1
ATOM 895 C C . LYS A 1 117 ? -1.855 -21.102 9.657 1.00 85.94 117 LYS A C 1
ATOM 897 O O . LYS A 1 117 ? -1.930 -22.051 10.427 1.00 85.94 117 LYS A O 1
ATOM 902 N N . THR A 1 118 ? -1.310 -19.941 9.999 1.00 81.88 118 THR A N 1
ATOM 903 C CA . THR A 1 118 ? -0.649 -19.694 11.288 1.00 81.88 118 THR A CA 1
ATOM 904 C C . THR A 1 118 ? -1.448 -18.720 12.159 1.00 81.88 118 THR A C 1
ATOM 906 O O . THR A 1 118 ? -0.914 -18.171 13.119 1.00 81.88 118 THR A O 1
ATOM 909 N N . MET A 1 119 ? -2.734 -18.509 11.849 1.00 73.06 119 MET A N 1
ATOM 910 C CA . MET A 1 119 ? -3.581 -17.556 12.570 1.00 73.06 119 MET A CA 1
ATOM 911 C C . MET A 1 119 ? -3.655 -17.865 14.073 1.00 73.06 119 MET A C 1
ATOM 913 O O . MET A 1 119 ? -3.561 -16.962 14.891 1.00 73.06 119 MET A O 1
ATOM 917 N N . GLU A 1 120 ? -3.684 -19.143 14.453 1.00 68.81 120 GLU A N 1
ATOM 918 C CA . GLU A 1 120 ? -3.707 -19.581 15.858 1.00 68.81 120 GLU A CA 1
ATOM 919 C C . GLU A 1 120 ? -2.404 -19.291 16.628 1.00 68.81 120 GLU A C 1
ATOM 921 O O . GLU A 1 120 ? -2.411 -19.241 17.855 1.00 68.81 120 GLU A O 1
ATOM 926 N N . LYS A 1 121 ? -1.272 -19.088 15.932 1.00 72.00 121 LYS A N 1
ATOM 927 C CA . LYS A 1 121 ? 0.019 -18.752 16.565 1.00 72.00 121 LYS A CA 1
ATOM 928 C C . LYS A 1 121 ? 0.294 -17.251 16.619 1.00 72.00 121 LYS A C 1
ATOM 930 O O . LYS A 1 121 ? 1.255 -16.846 17.275 1.00 72.00 121 LYS A O 1
ATOM 935 N N . LEU A 1 122 ? -0.517 -16.429 15.951 1.00 66.56 122 LEU A N 1
ATOM 936 C CA . LEU A 1 122 ? -0.540 -14.985 16.174 1.00 66.56 122 LEU A CA 1
ATOM 937 C C . LEU A 1 122 ? -1.207 -14.779 17.539 1.00 66.56 122 LEU A C 1
ATOM 939 O O . LEU A 1 122 ? -2.423 -14.661 17.641 1.00 66.56 122 LEU A O 1
ATOM 943 N N . ARG A 1 123 ? -0.400 -14.905 18.599 1.00 49.31 123 ARG A N 1
ATOM 944 C CA . ARG A 1 123 ? -0.839 -14.952 19.996 1.00 49.31 123 ARG A CA 1
ATOM 945 C C . ARG A 1 123 ? -1.839 -13.848 20.343 1.00 49.31 123 ARG A C 1
ATOM 947 O O . ARG A 1 123 ? -1.740 -12.718 19.865 1.00 49.31 123 ARG A O 1
ATOM 954 N N . CYS A 1 124 ? -2.727 -14.209 21.268 1.00 46.72 124 CYS A N 1
ATOM 955 C CA . CYS A 1 124 ? -3.779 -13.439 21.933 1.00 46.72 124 CYS A CA 1
ATOM 956 C C . CYS A 1 124 ? -3.336 -12.141 22.651 1.00 46.72 124 CYS A C 1
ATOM 958 O O . CYS A 1 124 ? -4.088 -11.630 23.475 1.00 46.72 124 CYS A O 1
ATOM 960 N N . ASP A 1 125 ? -2.153 -11.607 22.353 1.00 47.34 125 A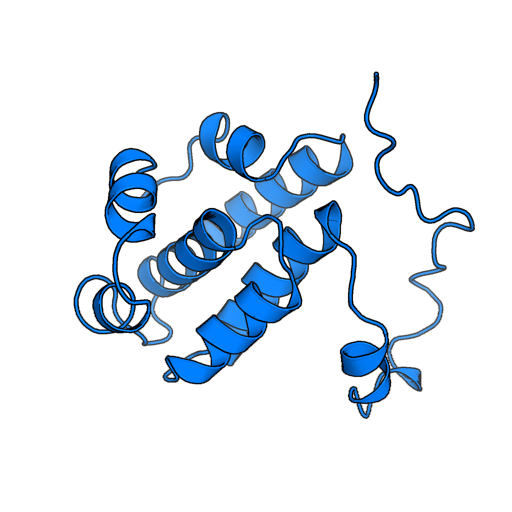SP A N 1
ATOM 961 C CA . ASP A 1 125 ? -1.584 -10.382 22.924 1.00 47.34 125 ASP A CA 1
ATOM 962 C C . ASP A 1 125 ? -2.027 -9.162 22.098 1.00 47.34 125 ASP A C 1
ATOM 964 O O . ASP A 1 125 ? -2.190 -8.064 22.626 1.00 47.34 125 ASP A O 1
ATOM 968 N N . VAL A 1 126 ? -2.350 -9.380 20.814 1.00 48.50 126 VAL A N 1
ATOM 969 C CA . VAL A 1 126 ? -3.351 -8.569 20.115 1.00 48.50 126 VAL A CA 1
ATOM 970 C C . VAL A 1 126 ? -4.702 -9.041 20.639 1.00 48.50 126 VAL A C 1
ATOM 972 O O . VAL A 1 126 ? -5.472 -9.693 19.934 1.00 48.50 126 VAL A O 1
ATOM 975 N N . GLN A 1 127 ? -4.986 -8.784 21.918 1.00 40.84 127 GLN A N 1
ATOM 976 C CA . GLN A 1 127 ? -6.369 -8.729 22.354 1.00 40.84 127 GLN A CA 1
ATOM 977 C C . GLN A 1 127 ? -7.015 -7.747 21.392 1.00 40.84 127 GLN A C 1
ATOM 979 O O . GLN A 1 127 ? -6.716 -6.553 21.421 1.00 40.84 127 GLN A O 1
ATOM 984 N N . LEU A 1 128 ? -7.819 -8.289 20.473 1.00 46.25 128 LEU A N 1
ATOM 985 C CA . LEU A 1 128 ? -8.875 -7.564 19.801 1.00 46.25 128 LEU A CA 1
ATOM 986 C C . LEU A 1 128 ? -9.419 -6.633 20.869 1.00 46.25 128 LEU A C 1
ATOM 988 O O . LEU A 1 128 ? -9.998 -7.120 21.844 1.00 46.25 128 LEU A O 1
ATOM 992 N N . LEU A 1 129 ? -9.126 -5.333 20.750 1.00 42.81 129 LEU A N 1
ATOM 993 C CA . LEU A 1 129 ? -9.775 -4.320 21.564 1.00 42.81 129 LEU A CA 1
ATOM 994 C C . LEU A 1 129 ? -11.232 -4.762 21.600 1.00 42.81 129 LEU A C 1
ATOM 996 O O . LEU A 1 129 ? -11.817 -4.994 20.539 1.00 42.81 129 LEU A O 1
ATOM 1000 N N . SER A 1 130 ? -11.793 -4.996 22.788 1.00 39.19 130 SER A N 1
ATOM 1001 C CA . SER A 1 130 ? -13.096 -5.665 22.952 1.00 39.19 130 SER A CA 1
ATOM 1002 C C . SER A 1 130 ? -14.262 -4.897 22.302 1.00 39.19 130 SER A C 1
ATOM 1004 O O . SER A 1 130 ? -15.425 -5.273 22.416 1.00 39.19 130 SER A O 1
ATOM 1006 N N . LYS A 1 131 ? -13.943 -3.807 21.604 1.00 35.00 131 LYS A N 1
ATOM 1007 C CA . LYS A 1 131 ? -14.678 -3.210 20.505 1.00 35.00 131 LYS A CA 1
ATOM 1008 C C . LYS A 1 131 ? -13.716 -3.112 19.313 1.00 35.00 131 LYS A C 1
ATOM 1010 O O . LYS A 1 131 ? -12.747 -2.358 19.433 1.00 35.00 131 LYS A O 1
ATOM 1015 N N . PRO A 1 132 ? -13.977 -3.748 18.156 1.00 40.44 132 PRO A N 1
ATOM 1016 C CA . PRO A 1 132 ? -13.489 -3.173 16.917 1.00 40.44 132 PRO A CA 1
ATOM 1017 C C . PRO A 1 132 ? -14.084 -1.767 16.883 1.00 40.44 132 PRO A C 1
ATOM 1019 O O . PRO A 1 132 ? -15.279 -1.588 16.643 1.00 40.44 132 PRO A O 1
ATOM 1022 N N . GLN A 1 133 ? -13.286 -0.755 17.217 1.00 39.56 133 GLN A N 1
ATOM 1023 C CA . GLN A 1 133 ? -13.578 0.584 16.752 1.00 39.56 133 GLN A CA 1
ATOM 1024 C C . GLN A 1 133 ? -13.386 0.500 15.239 1.00 39.56 133 GLN A C 1
ATOM 1026 O O . GLN A 1 133 ? -12.342 0.847 14.708 1.00 39.56 133 GLN A O 1
ATOM 1031 N N . LEU A 1 134 ? -14.403 -0.020 14.541 1.00 43.09 134 LEU A N 1
ATOM 1032 C CA . LEU A 1 134 ? -14.755 0.540 13.252 1.00 43.09 134 LEU A CA 1
ATOM 1033 C C . LEU A 1 134 ? -14.832 2.027 13.546 1.00 43.09 134 LEU A C 1
ATOM 1035 O O . LEU A 1 134 ? -15.690 2.437 14.336 1.00 43.09 134 LEU A O 1
ATOM 1039 N N . LEU A 1 135 ? -13.835 2.762 13.057 1.00 45.91 135 LEU A N 1
ATOM 1040 C CA . LEU A 1 135 ? -13.771 4.210 13.118 1.00 45.91 135 LEU A CA 1
ATOM 1041 C C . LEU A 1 135 ? -15.157 4.692 12.701 1.00 45.91 135 LEU A C 1
ATOM 1043 O O . LEU A 1 135 ? -15.569 4.546 11.550 1.00 45.91 135 LEU A O 1
ATOM 1047 N N . LYS A 1 136 ? -15.961 5.082 13.694 1.00 33.41 136 LYS A N 1
ATOM 1048 C CA . LYS A 1 136 ? -17.344 5.456 13.448 1.00 33.41 136 LYS A CA 1
ATOM 1049 C C . LYS A 1 136 ? -17.253 6.731 12.635 1.00 33.41 136 LYS A C 1
ATOM 1051 O O . LYS A 1 136 ? -16.778 7.734 13.157 1.00 33.41 136 LYS A O 1
ATOM 1056 N N . ARG A 1 137 ? -17.698 6.670 11.378 1.00 32.66 137 ARG A N 1
ATOM 1057 C CA . ARG A 1 137 ? -17.980 7.861 10.578 1.00 32.66 137 ARG A CA 1
ATOM 1058 C C . ARG A 1 137 ? -18.815 8.806 11.436 1.00 32.66 137 ARG A C 1
ATOM 1060 O O . ARG A 1 137 ? -19.922 8.450 11.842 1.00 32.66 137 ARG A O 1
ATOM 1067 N N . SER A 1 138 ? -18.257 9.967 11.751 1.00 38.34 138 SER A N 1
ATOM 1068 C CA . SER A 1 138 ? -19.042 11.099 12.224 1.00 38.34 138 SER A CA 1
ATOM 1069 C C . SER A 1 138 ? -19.960 11.516 11.075 1.00 38.34 138 SER A C 1
ATOM 1071 O O . SER A 1 138 ? -19.487 11.665 9.948 1.00 38.34 138 SER A O 1
ATOM 1073 N N . ASN A 1 139 ? -21.261 11.586 11.368 1.00 37.25 139 ASN A N 1
ATOM 1074 C CA . ASN A 1 139 ? -22.308 12.045 10.451 1.00 37.25 139 ASN A CA 1
ATOM 1075 C C . ASN A 1 139 ? -22.033 13.452 9.918 1.00 37.25 139 ASN A C 1
ATOM 1077 O O . ASN A 1 139 ? -21.519 14.277 10.709 1.00 37.25 139 ASN A O 1
#

Sequence (139 aa):
LRAATDLTRILIHLSNGSEIRESLSDLSLPGVSLKKLRKWEQLEDRTVVGDKISSACYLPDSFLASLYFVWKYHDDFSQAVISNAKVGGDNCHRGVVIGSIVASQTGIPSSLLRGLKTMEKLRCDVQLLSKPQLLKRSN

Radius of gyration: 15.14 Å; chains: 1; bounding box: 38×37×39 Å

Foldseek 3Di:
DQLVVLLVQQLVCLVVPDQNLRSVVPDPRPPADPVVLVVCLPPQLLCCDVPVADLEPDPPRLSNSLSSLCSNQLQPLVCSLVSLVVNDHPSPVSSVSNNSNSCSQHNDPVVVCVVDPCNPVPDCPPVVPPDPPNVDPDD

Secondary structure (DSSP, 8-state):
-HHHHHHHHHHHHHHTT--HHHHHHHS--TT--HHHHHHHTTS-HHHHBTTTB-SSS-TTHHHHHHHHHHHHTTT-HHHHHHHHHHH-SSHHHHHHHHHHHHHHHH---HHHHHH-TTGGGS-TTS---SS--------